Protein AF-A0A955VH39-F1 (afdb_monomer_lite)

Sequence (118 aa):
LRDELKLRPELAKVVRNERYWKGAMVYDGWKLWSSVRCPLLFVTGGLDAQVPPDHARYAAKAARLGGNHDVEVVILADLDHIFRRSYFGFMGEYANRFRPLDRRVIETVAHYLTSHAK

Radius of gyration: 18.72 Å; chains: 1; bounding box: 50×27×46 Å

Secondary structure (DSSP, 8-state):
--S-----HHHHHHHHHHHHHHHHHH--HHHHHHH--S-EEEEEETT-SSS-THHHHHHHHHHHHTT---EEEEEETTB-TTS-B-SS--GGGGG-TTSPPPHHHHHHHHHHHHHH--

pLDDT: mean 90.37, std 12.29, range [41.75, 98.62]

Foldseek 3Di:
DPDDDPDDPVVVVVVVVVVVVVCVVPDDLLVVLLQDADAEEAEAECLAPPQHLVNLVSSQVSNVNSVHPRYYYHYNNQAERQQFRHDHNDPVVVVPPVGDRDVVVVVVVVVVCVVPPD

Structure (mmCIF, N/CA/C/O backbone):
data_AF-A0A955VH39-F1
#
_entry.id   AF-A0A955VH39-F1
#
loop_
_atom_site.group_PDB
_atom_site.id
_atom_site.type_symbol
_atom_site.label_atom_id
_atom_site.label_alt_id
_atom_site.label_comp_id
_atom_site.label_asym_id
_atom_site.label_entity_id
_atom_site.label_seq_id
_atom_site.pdbx_PDB_ins_code
_atom_site.Cartn_x
_atom_site.Cartn_y
_atom_site.Cartn_z
_atom_site.occupancy
_atom_site.B_iso_or_equiv
_atom_site.auth_seq_id
_atom_site.auth_comp_id
_atom_site.auth_asym_id
_atom_site.auth_atom_id
_atom_site.pdbx_PDB_model_num
ATOM 1 N N . LEU A 1 1 ? 26.777 0.363 29.029 1.00 46.66 1 LEU A N 1
ATOM 2 C CA . LEU A 1 1 ? 26.704 0.166 27.556 1.00 46.66 1 LEU A CA 1
ATOM 3 C C . LEU A 1 1 ? 26.199 1.415 26.806 1.00 46.66 1 LEU A C 1
ATOM 5 O O . LEU A 1 1 ? 25.620 1.277 25.736 1.00 46.66 1 LEU A O 1
ATOM 9 N N . ARG A 1 2 ? 26.385 2.638 27.334 1.00 41.75 2 ARG A N 1
ATOM 10 C CA . ARG A 1 2 ? 25.995 3.882 26.638 1.00 41.75 2 ARG A CA 1
ATOM 11 C C . ARG A 1 2 ? 27.159 4.821 26.302 1.00 41.75 2 ARG A C 1
ATOM 13 O O . ARG A 1 2 ? 26.920 5.741 25.536 1.00 41.75 2 ARG A O 1
ATOM 20 N N . ASP A 1 3 ? 28.386 4.537 26.748 1.00 58.91 3 ASP A N 1
ATOM 21 C CA . ASP A 1 3 ? 29.484 5.517 26.658 1.00 58.91 3 ASP A CA 1
ATOM 22 C C . ASP A 1 3 ? 30.741 5.089 25.892 1.00 58.91 3 ASP A C 1
ATOM 24 O O . ASP A 1 3 ? 31.674 5.874 25.778 1.00 58.91 3 ASP A O 1
ATOM 28 N N . GLU A 1 4 ? 30.795 3.912 25.274 1.00 49.00 4 GLU A N 1
ATOM 29 C CA . GLU A 1 4 ? 32.014 3.494 24.573 1.00 49.00 4 GLU A CA 1
ATOM 30 C C . GLU A 1 4 ? 31.712 3.027 23.163 1.00 49.00 4 GLU A C 1
ATOM 32 O O . GLU A 1 4 ? 31.349 1.883 22.922 1.00 49.00 4 GLU A O 1
ATOM 37 N N . LEU A 1 5 ? 31.825 3.968 22.231 1.00 51.62 5 LEU A N 1
ATOM 38 C CA . LEU A 1 5 ? 32.713 3.878 21.074 1.00 51.62 5 LEU A CA 1
ATOM 39 C C . LEU A 1 5 ? 32.395 5.085 20.188 1.00 51.62 5 LEU A C 1
ATOM 41 O O . LEU A 1 5 ? 31.324 5.170 19.584 1.00 51.62 5 LEU A O 1
ATOM 45 N N . LYS A 1 6 ? 33.362 5.996 20.040 1.00 59.34 6 LYS A N 1
ATOM 46 C CA . LYS A 1 6 ? 33.440 6.863 18.856 1.00 59.34 6 LYS A CA 1
ATOM 47 C C . LYS A 1 6 ? 33.714 5.951 17.653 1.00 59.34 6 LYS A C 1
ATOM 49 O O . LYS A 1 6 ? 34.849 5.828 17.200 1.00 59.34 6 LYS A O 1
ATOM 54 N N . LEU A 1 7 ? 32.692 5.212 17.219 1.00 61.12 7 LEU A N 1
ATOM 55 C CA . LEU A 1 7 ? 32.764 4.302 16.084 1.00 61.12 7 LEU A CA 1
ATOM 56 C C . LEU A 1 7 ? 33.206 5.119 14.876 1.00 61.12 7 LEU A C 1
ATOM 58 O O . LEU A 1 7 ? 32.628 6.166 14.578 1.00 61.12 7 LEU A O 1
ATOM 62 N N . ARG A 1 8 ? 34.218 4.620 14.161 1.00 68.69 8 ARG A N 1
ATOM 63 C CA . ARG A 1 8 ? 34.523 5.120 12.818 1.00 68.69 8 ARG A CA 1
ATOM 64 C C . ARG A 1 8 ? 33.211 5.124 12.010 1.00 68.69 8 ARG A C 1
ATOM 66 O O . ARG A 1 8 ? 32.444 4.166 12.160 1.00 68.69 8 ARG A O 1
ATOM 73 N N . PRO A 1 9 ? 32.937 6.140 11.174 1.00 73.69 9 PRO A N 1
ATOM 74 C CA . PRO A 1 9 ? 31.655 6.281 10.471 1.00 73.69 9 PRO A CA 1
ATOM 75 C C . PRO A 1 9 ? 31.169 4.997 9.775 1.00 73.69 9 PRO A C 1
ATOM 77 O O . PRO A 1 9 ? 29.982 4.668 9.821 1.00 73.69 9 PRO A O 1
ATOM 80 N N . GLU A 1 10 ? 32.103 4.219 9.225 1.00 72.44 10 GLU A N 1
ATOM 81 C CA . GLU A 1 10 ? 31.844 2.930 8.574 1.00 72.44 10 GLU A CA 1
ATOM 82 C C . GLU A 1 10 ? 31.257 1.873 9.527 1.00 72.44 10 GLU A C 1
ATOM 84 O O . GLU A 1 10 ? 30.293 1.187 9.193 1.00 72.44 10 GLU A O 1
ATOM 89 N N . LEU A 1 11 ? 31.784 1.767 10.751 1.00 69.88 11 LEU A N 1
ATOM 90 C CA . LEU A 1 11 ? 31.299 0.807 11.746 1.00 69.88 11 LEU A CA 1
ATOM 91 C C . LEU A 1 11 ? 29.954 1.245 12.338 1.00 69.88 11 LEU A C 1
ATOM 93 O O . LEU A 1 11 ? 29.083 0.410 12.575 1.00 69.88 11 LEU A O 1
ATOM 97 N N . ALA A 1 12 ? 29.738 2.554 12.501 1.00 72.50 12 ALA A N 1
ATOM 98 C CA . ALA A 1 12 ? 28.437 3.088 12.903 1.00 72.50 12 ALA A CA 1
ATOM 99 C C . ALA A 1 12 ? 27.340 2.741 11.878 1.00 72.50 12 ALA A C 1
ATOM 101 O O . ALA A 1 12 ? 26.205 2.438 12.252 1.00 72.50 12 ALA A O 1
ATOM 102 N N . LYS A 1 13 ? 27.682 2.731 10.582 1.00 70.44 13 LYS A N 1
ATOM 103 C CA . LYS A 1 13 ? 26.782 2.301 9.503 1.00 70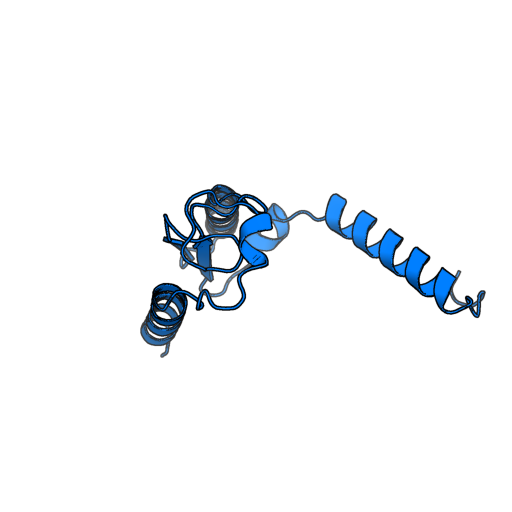.44 13 LYS A CA 1
ATOM 104 C C . LYS A 1 13 ? 26.446 0.810 9.596 1.00 70.44 13 LYS A C 1
ATOM 106 O O . LYS A 1 13 ? 25.274 0.463 9.469 1.00 70.44 13 LYS A O 1
ATOM 111 N N . VAL A 1 14 ? 27.433 -0.050 9.857 1.00 75.31 14 VAL A N 1
ATOM 112 C CA . VAL A 1 14 ? 27.224 -1.502 10.012 1.00 75.31 14 VAL A CA 1
ATOM 113 C C . VAL A 1 14 ? 26.319 -1.809 11.206 1.00 75.31 14 VAL A C 1
ATOM 115 O O . VAL A 1 14 ? 25.310 -2.489 11.038 1.00 75.31 14 VAL A O 1
ATOM 118 N N . VAL A 1 15 ? 26.608 -1.245 12.381 1.00 72.06 15 VAL A N 1
ATOM 119 C CA . VAL A 1 15 ? 25.809 -1.469 13.601 1.00 72.06 15 VAL A CA 1
ATOM 120 C C . VAL A 1 15 ? 24.376 -0.947 13.439 1.00 72.06 15 VAL A C 1
ATOM 122 O O . VAL A 1 15 ? 23.414 -1.597 13.853 1.00 72.06 15 VAL A O 1
ATOM 125 N N . ARG A 1 16 ? 24.196 0.213 12.791 1.00 73.62 16 ARG A N 1
ATOM 126 C CA . ARG A 1 16 ? 22.859 0.743 12.479 1.00 73.62 16 ARG A CA 1
ATOM 127 C C . ARG A 1 16 ? 22.083 -0.195 11.553 1.00 73.62 16 ARG A C 1
ATOM 129 O O . ARG A 1 16 ? 20.904 -0.436 11.803 1.00 73.62 16 ARG A O 1
ATOM 136 N N . ASN A 1 17 ? 22.738 -0.729 10.522 1.00 83.38 17 ASN A N 1
ATOM 137 C CA . ASN A 1 17 ? 22.125 -1.692 9.612 1.00 83.38 17 ASN A CA 1
ATOM 138 C C . ASN A 1 17 ? 21.743 -2.986 10.341 1.00 83.38 17 ASN A C 1
ATOM 140 O O . ASN A 1 17 ? 20.632 -3.470 10.164 1.00 83.38 17 ASN A O 1
ATOM 144 N N . GLU A 1 18 ? 22.614 -3.518 11.199 1.00 86.31 18 GLU A N 1
ATOM 145 C CA . GLU A 1 18 ? 22.329 -4.716 11.996 1.00 86.31 18 GLU A CA 1
ATOM 146 C C . GLU A 1 18 ? 21.090 -4.523 12.878 1.00 86.31 18 GLU A C 1
ATOM 148 O O . GLU A 1 18 ? 20.179 -5.352 12.872 1.00 86.31 18 GLU A O 1
ATOM 153 N N . ARG A 1 19 ? 21.026 -3.404 13.609 1.00 87.00 19 ARG A N 1
ATOM 154 C CA . ARG A 1 19 ? 19.885 -3.091 14.476 1.00 87.00 19 ARG A CA 1
ATOM 155 C C . ARG A 1 19 ? 18.589 -2.959 13.681 1.00 87.00 19 ARG A C 1
ATOM 157 O O . ARG A 1 19 ? 17.558 -3.452 14.132 1.00 87.00 19 ARG A O 1
ATOM 164 N N . TYR A 1 20 ? 18.646 -2.307 12.522 1.00 87.44 20 TYR A N 1
ATOM 165 C CA . TYR A 1 20 ? 17.503 -2.187 11.624 1.00 87.44 20 TYR A CA 1
ATOM 166 C C . TYR A 1 20 ? 17.003 -3.563 11.176 1.00 87.44 20 TYR A C 1
ATOM 168 O O . TYR A 1 20 ? 15.832 -3.872 11.374 1.00 87.44 20 TYR A O 1
ATOM 176 N N . TRP A 1 21 ? 17.890 -4.413 10.652 1.00 89.75 21 TRP A N 1
ATOM 177 C CA . TRP A 1 21 ? 17.511 -5.729 10.138 1.00 89.75 21 TRP A CA 1
ATOM 178 C C . TRP A 1 21 ? 16.982 -6.654 11.230 1.00 89.75 21 TRP A C 1
ATOM 180 O O . TRP A 1 21 ? 15.953 -7.297 11.032 1.00 89.75 21 TRP A O 1
ATOM 190 N N . LYS A 1 22 ? 17.625 -6.672 12.405 1.00 90.94 22 LYS A N 1
ATOM 191 C CA . LYS A 1 22 ? 17.116 -7.406 13.572 1.00 90.94 22 LYS A CA 1
ATOM 192 C C . LYS A 1 22 ? 15.715 -6.937 13.950 1.00 90.94 22 LYS A C 1
ATOM 194 O O . LYS A 1 22 ? 14.847 -7.769 14.172 1.00 90.94 22 LYS A O 1
ATOM 199 N N . GLY A 1 23 ? 15.492 -5.623 13.984 1.00 91.00 23 GLY A N 1
ATOM 200 C CA . GLY A 1 23 ? 14.183 -5.041 14.271 1.00 91.00 23 GLY A CA 1
ATOM 201 C C . GLY A 1 23 ? 13.126 -5.418 13.235 1.00 91.00 23 GLY A C 1
ATOM 202 O O . GLY A 1 23 ? 12.055 -5.873 13.614 1.00 91.00 23 GLY A O 1
ATOM 203 N N . ALA A 1 24 ? 13.435 -5.279 11.945 1.00 87.44 24 ALA A N 1
ATOM 204 C CA . ALA A 1 24 ? 12.514 -5.593 10.855 1.00 87.44 24 ALA A CA 1
ATOM 205 C C . ALA A 1 24 ? 12.099 -7.075 10.845 1.00 87.44 24 ALA A C 1
ATOM 207 O O . ALA A 1 24 ? 10.934 -7.373 10.609 1.00 87.44 24 ALA A O 1
ATOM 208 N N . MET A 1 25 ? 13.023 -7.993 11.156 1.00 88.56 25 MET A N 1
ATOM 209 C CA . MET A 1 25 ? 12.741 -9.435 11.188 1.00 88.56 25 MET A CA 1
ATOM 210 C C . MET A 1 25 ? 11.841 -9.869 12.350 1.00 88.56 25 MET A C 1
ATOM 212 O O . MET A 1 25 ? 11.128 -10.858 12.221 1.00 88.56 25 MET A O 1
ATOM 216 N N . VAL A 1 26 ? 11.872 -9.158 13.481 1.00 92.56 26 VAL A N 1
ATOM 217 C CA . VAL A 1 26 ? 11.057 -9.494 14.666 1.00 92.56 26 VAL A CA 1
ATOM 218 C C . VAL A 1 26 ? 9.824 -8.602 14.813 1.00 92.56 26 VAL A C 1
ATOM 220 O O . VAL A 1 26 ? 9.106 -8.704 15.808 1.00 92.56 26 VAL A O 1
ATOM 223 N N . TYR A 1 27 ? 9.589 -7.691 13.865 1.00 92.94 27 TYR A N 1
ATOM 224 C CA . TYR A 1 27 ? 8.491 -6.741 13.954 1.00 92.94 27 TYR A CA 1
ATOM 225 C C . TYR A 1 27 ? 7.145 -7.428 13.713 1.00 92.94 27 TYR A C 1
ATOM 227 O O . TYR A 1 27 ? 6.884 -7.970 12.640 1.00 92.94 27 TYR A O 1
ATOM 235 N N . ASP A 1 28 ? 6.261 -7.358 14.704 1.00 94.06 28 ASP A N 1
ATOM 236 C CA . ASP A 1 28 ? 4.914 -7.910 14.608 1.00 94.06 28 ASP A CA 1
ATOM 237 C C . ASP A 1 28 ? 3.959 -6.904 13.943 1.00 94.06 28 ASP A C 1
ATOM 239 O O . ASP A 1 28 ? 3.354 -6.040 14.591 1.00 94.06 28 ASP A O 1
ATOM 243 N N . GLY A 1 29 ? 3.816 -7.033 12.623 1.00 93.31 29 GLY A N 1
ATOM 244 C CA . GLY A 1 29 ? 2.872 -6.231 11.848 1.00 93.31 29 GLY A CA 1
ATOM 245 C C . GLY A 1 29 ? 1.409 -6.474 12.236 1.00 93.31 29 GLY A C 1
ATOM 246 O O . GLY A 1 29 ? 0.604 -5.547 12.173 1.00 93.31 29 GLY A O 1
ATOM 247 N N . TRP A 1 30 ? 1.048 -7.680 12.686 1.00 95.56 30 TRP A N 1
ATOM 248 C CA . TRP A 1 30 ? -0.324 -7.984 13.098 1.00 95.56 30 TRP A CA 1
ATOM 249 C C . TRP A 1 30 ? -0.718 -7.165 14.325 1.00 95.56 30 TRP A C 1
ATOM 251 O O . TRP A 1 30 ? -1.780 -6.533 14.342 1.00 95.56 30 TRP A O 1
ATOM 261 N N . LYS A 1 31 ? 0.159 -7.129 15.334 1.00 96.81 31 LYS A N 1
ATOM 262 C CA . LYS A 1 31 ? -0.041 -6.321 16.541 1.00 96.81 31 LYS A CA 1
ATOM 263 C C . LYS A 1 31 ? -0.162 -4.833 16.215 1.00 96.81 31 LYS A C 1
ATOM 265 O O . LYS A 1 31 ? -1.038 -4.173 16.773 1.00 96.81 31 LYS A O 1
ATOM 270 N N . LEU A 1 32 ? 0.672 -4.318 15.304 1.00 95.94 32 LEU A N 1
ATOM 271 C CA . LEU A 1 32 ? 0.586 -2.929 14.847 1.00 95.94 32 LEU A CA 1
ATOM 272 C C . LEU A 1 32 ? -0.797 -2.639 14.256 1.00 95.94 32 LEU A C 1
ATOM 274 O O . LEU A 1 32 ? -1.508 -1.776 14.771 1.00 95.94 32 LEU A O 1
ATOM 278 N N . TRP A 1 33 ? -1.201 -3.370 13.215 1.00 97.81 33 TRP A N 1
ATOM 279 C CA . TRP A 1 33 ? -2.454 -3.096 12.509 1.00 97.81 33 TRP A CA 1
ATOM 280 C C . TRP A 1 33 ? -3.676 -3.259 13.415 1.00 97.81 33 TRP A C 1
ATOM 282 O O . TRP A 1 33 ? -4.577 -2.426 13.371 1.00 97.81 33 TRP A O 1
ATOM 292 N N . SER A 1 34 ? -3.659 -4.242 14.321 1.00 98.19 34 SER A N 1
ATOM 293 C CA . SER A 1 34 ? -4.716 -4.451 15.323 1.00 98.19 34 SER A CA 1
ATOM 294 C C . SER A 1 34 ? -4.869 -3.289 16.317 1.00 98.19 34 SER A C 1
ATOM 296 O O . SER A 1 34 ? -5.903 -3.171 16.977 1.00 98.19 34 SER A O 1
ATOM 298 N N . SER A 1 35 ? -3.862 -2.422 16.463 1.00 98.06 35 SER A N 1
ATOM 299 C CA . SER A 1 35 ? -3.904 -1.263 17.368 1.00 98.06 35 SER A CA 1
ATOM 300 C C . SER A 1 35 ? -4.366 0.044 16.716 1.00 98.06 35 SER A C 1
ATOM 302 O O . SER A 1 35 ? -4.654 1.002 17.432 1.00 98.06 35 SER A O 1
ATOM 304 N N . VAL A 1 36 ? -4.480 0.105 15.385 1.00 98.00 36 VAL A N 1
ATOM 305 C CA . VAL A 1 36 ? -4.894 1.334 14.691 1.00 98.00 36 VAL A CA 1
ATOM 306 C C . VAL A 1 36 ? -6.390 1.591 14.900 1.00 98.00 36 VAL A C 1
ATOM 308 O O . VAL A 1 36 ? -7.190 0.655 14.921 1.00 98.00 36 VAL A O 1
ATOM 311 N N . ARG A 1 37 ? -6.776 2.859 15.093 1.00 97.00 37 ARG A N 1
ATOM 312 C CA . ARG A 1 37 ? -8.163 3.276 15.395 1.00 97.00 37 ARG A CA 1
ATOM 313 C C . ARG A 1 37 ? -8.723 4.359 14.468 1.00 97.00 37 ARG A C 1
ATOM 315 O O . ARG A 1 37 ? -9.902 4.670 14.570 1.00 97.00 37 ARG A O 1
ATOM 322 N N . CYS A 1 38 ? -7.899 4.954 13.609 1.00 96.12 38 CYS A N 1
ATOM 323 C CA . CYS A 1 38 ? -8.348 5.919 12.605 1.00 96.12 38 CYS A CA 1
ATOM 324 C C . CYS A 1 38 ? -8.768 5.209 11.305 1.00 96.12 38 CYS A C 1
ATOM 326 O O . CYS A 1 38 ? -8.356 4.064 11.101 1.00 96.12 38 CYS A O 1
ATOM 328 N N . PRO A 1 39 ? -9.532 5.876 10.420 1.00 97.69 39 PRO A N 1
ATOM 329 C CA . PRO A 1 39 ? -9.847 5.341 9.097 1.00 97.69 39 PRO A CA 1
ATOM 330 C C . PRO A 1 39 ? -8.577 4.908 8.353 1.00 97.69 39 PRO A C 1
ATOM 332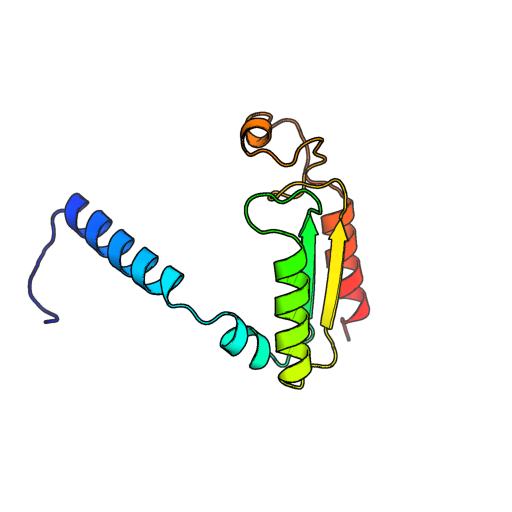 O O . PRO A 1 39 ? -7.598 5.661 8.304 1.00 97.69 39 PRO A O 1
ATOM 335 N N . LEU A 1 40 ? -8.587 3.710 7.766 1.00 97.75 40 LEU A N 1
ATOM 336 C CA . LEU A 1 40 ? -7.451 3.145 7.036 1.00 97.75 40 LEU A CA 1
ATOM 337 C C . LEU A 1 40 ? -7.770 2.837 5.574 1.00 97.75 40 LEU A C 1
ATOM 339 O O . LEU A 1 40 ? -8.666 2.055 5.275 1.00 97.75 40 LEU A O 1
ATOM 343 N N . LEU A 1 41 ? -6.909 3.322 4.680 1.00 98.38 41 LEU A N 1
ATOM 344 C CA . LEU A 1 41 ? -6.843 2.892 3.288 1.00 98.38 41 LEU A CA 1
ATOM 345 C C . LEU A 1 41 ? -5.533 2.142 3.038 1.00 98.38 41 LEU A C 1
ATOM 347 O O . LEU A 1 41 ? -4.448 2.705 3.194 1.00 98.38 41 LEU A O 1
ATOM 351 N N . PHE A 1 42 ? -5.632 0.898 2.574 1.00 98.25 42 PHE A 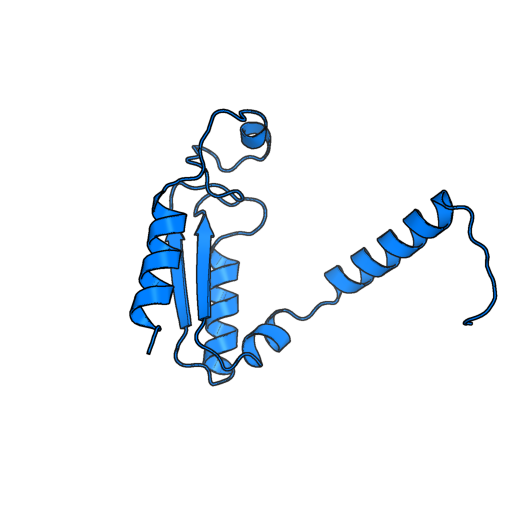N 1
ATOM 352 C CA . PHE A 1 42 ? -4.509 0.168 1.992 1.00 98.25 42 PHE A CA 1
ATOM 353 C C . PHE A 1 42 ? -4.601 0.208 0.465 1.00 98.25 42 PHE A C 1
ATOM 355 O O . PHE A 1 42 ? -5.541 -0.341 -0.102 1.00 98.25 42 PHE A O 1
ATOM 362 N N . VAL A 1 43 ? -3.608 0.800 -0.203 1.00 98.25 43 VAL A N 1
ATOM 363 C CA . VAL A 1 43 ? -3.467 0.757 -1.670 1.00 98.25 43 VAL A CA 1
ATOM 364 C C . VAL A 1 43 ? -2.213 -0.036 -2.021 1.00 98.25 43 VAL A C 1
ATOM 366 O O . VAL A 1 43 ? -1.157 0.215 -1.445 1.00 98.25 43 VAL A O 1
ATOM 369 N N . THR A 1 44 ? -2.309 -0.991 -2.945 1.00 97.94 44 THR A N 1
ATOM 370 C CA . THR A 1 44 ? -1.162 -1.798 -3.404 1.00 97.94 44 THR A CA 1
ATOM 371 C C . THR A 1 44 ? -1.289 -2.174 -4.884 1.00 97.94 44 THR A C 1
ATOM 373 O O . THR A 1 44 ? -2.392 -2.192 -5.441 1.00 97.94 44 THR A O 1
ATOM 376 N N . GLY A 1 45 ? -0.155 -2.430 -5.536 1.00 97.75 45 GLY A N 1
ATOM 377 C CA . GLY A 1 45 ? -0.109 -2.954 -6.896 1.00 97.75 45 GLY A CA 1
ATOM 378 C C . GLY A 1 45 ? -0.386 -4.456 -6.920 1.00 97.75 45 GLY A C 1
ATOM 379 O O . GLY A 1 45 ? 0.117 -5.209 -6.092 1.00 97.75 45 GLY A O 1
ATOM 380 N N . GLY A 1 46 ? -1.197 -4.915 -7.871 1.00 97.75 46 GLY A N 1
ATOM 381 C CA . GLY A 1 46 ? -1.506 -6.341 -8.015 1.00 97.75 46 GLY A CA 1
ATOM 382 C C . GLY A 1 46 ? -0.324 -7.186 -8.493 1.00 97.75 46 GLY A C 1
ATOM 383 O O . GLY A 1 46 ? -0.310 -8.388 -8.243 1.00 97.75 46 GLY A O 1
ATOM 384 N N . LEU A 1 47 ? 0.673 -6.560 -9.126 1.00 97.00 47 LEU A N 1
ATOM 385 C CA . LEU A 1 47 ? 1.920 -7.184 -9.573 1.00 97.00 47 LEU A CA 1
ATOM 386 C C . LEU A 1 47 ? 3.101 -6.836 -8.652 1.00 97.00 47 LEU A C 1
ATOM 388 O O . LEU A 1 47 ? 4.254 -6.925 -9.063 1.00 97.00 47 LEU A O 1
ATOM 392 N N . ASP A 1 48 ? 2.856 -6.410 -7.414 1.00 96.31 48 ASP A N 1
ATOM 393 C CA . ASP A 1 48 ? 3.932 -6.171 -6.453 1.00 96.31 48 ASP A CA 1
ATOM 394 C C . ASP A 1 48 ? 4.588 -7.494 -6.014 1.00 96.31 48 ASP A C 1
ATOM 396 O O . ASP A 1 48 ? 4.061 -8.240 -5.188 1.00 96.31 48 ASP A O 1
ATOM 400 N N . ALA A 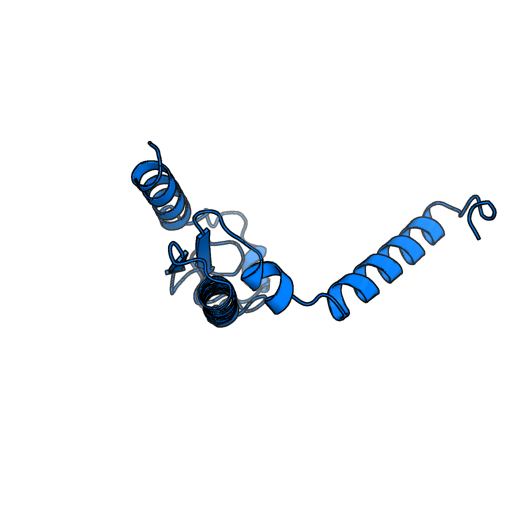1 49 ? 5.767 -7.784 -6.571 1.00 92.06 49 ALA A N 1
ATOM 401 C CA . ALA A 1 49 ? 6.553 -8.967 -6.224 1.00 92.06 49 ALA A CA 1
ATOM 402 C C . ALA A 1 49 ? 7.371 -8.810 -4.926 1.00 92.06 49 ALA A C 1
ATOM 404 O O . ALA A 1 49 ? 7.898 -9.800 -4.417 1.00 92.06 49 ALA A O 1
ATOM 405 N N . GLN A 1 50 ? 7.520 -7.591 -4.398 1.00 93.06 50 GLN A N 1
ATOM 406 C CA . GLN A 1 50 ? 8.287 -7.328 -3.174 1.00 93.06 50 GLN A CA 1
ATOM 407 C C . GLN A 1 50 ? 7.394 -7.395 -1.932 1.00 93.06 50 GLN A C 1
ATOM 409 O O . GLN A 1 50 ? 7.821 -7.889 -0.888 1.00 93.06 50 GLN A O 1
ATOM 414 N N . VAL A 1 51 ? 6.155 -6.920 -2.054 1.00 93.94 51 VAL A N 1
ATOM 415 C CA . VAL A 1 51 ? 5.121 -6.968 -1.019 1.00 93.94 51 VAL A CA 1
ATOM 416 C C . VAL A 1 51 ? 3.822 -7.467 -1.661 1.00 93.94 51 VAL A C 1
ATOM 418 O O . VAL A 1 51 ? 3.023 -6.659 -2.128 1.00 93.94 51 VAL A O 1
ATOM 421 N N . PRO A 1 52 ? 3.587 -8.793 -1.686 1.00 94.19 52 PRO A N 1
ATOM 422 C CA . PRO A 1 52 ? 2.421 -9.369 -2.346 1.00 94.19 52 PRO A CA 1
ATOM 423 C C . PRO A 1 52 ? 1.098 -8.735 -1.885 1.00 94.19 52 PRO A C 1
ATOM 425 O O . PRO A 1 52 ? 0.934 -8.466 -0.689 1.00 94.19 52 PRO A O 1
ATOM 428 N N . PRO A 1 53 ? 0.108 -8.558 -2.781 1.00 95.75 53 PRO A N 1
ATOM 429 C CA . PRO A 1 53 ? -1.125 -7.819 -2.486 1.00 95.75 53 PRO A CA 1
ATOM 430 C C . PRO A 1 53 ? -1.951 -8.419 -1.335 1.00 95.75 53 PRO A C 1
ATOM 432 O O . PRO A 1 53 ? -2.696 -7.706 -0.657 1.00 95.75 53 PRO A O 1
ATOM 435 N N . ASP A 1 54 ? -1.790 -9.712 -1.044 1.00 96.75 54 ASP A N 1
ATOM 436 C CA . ASP A 1 54 ? -2.427 -10.359 0.106 1.00 96.75 54 ASP A CA 1
ATOM 437 C C . ASP A 1 54 ? -1.967 -9.785 1.452 1.00 96.75 54 ASP A C 1
ATOM 439 O O . ASP A 1 54 ? -2.737 -9.795 2.413 1.00 96.75 54 ASP A O 1
ATOM 443 N N . HIS A 1 55 ? -0.770 -9.196 1.533 1.00 96.50 55 HIS A N 1
ATOM 444 C CA . HIS A 1 55 ? -0.308 -8.524 2.749 1.00 96.50 55 HIS A CA 1
ATOM 445 C C . HIS A 1 55 ? -1.223 -7.351 3.128 1.00 96.50 55 HIS A C 1
ATOM 447 O O . HIS A 1 55 ? -1.525 -7.176 4.309 1.00 96.50 55 HIS A O 1
ATOM 453 N N . ALA A 1 56 ? -1.741 -6.600 2.147 1.00 97.56 56 ALA A N 1
ATOM 454 C CA . ALA A 1 56 ? -2.727 -5.546 2.393 1.00 97.56 56 ALA A CA 1
ATOM 455 C C . ALA A 1 56 ? -4.045 -6.123 2.937 1.00 97.56 56 ALA A C 1
ATOM 457 O O . ALA A 1 56 ? -4.639 -5.572 3.866 1.00 97.56 56 ALA A O 1
ATOM 458 N N . ARG A 1 57 ? -4.480 -7.282 2.420 1.00 97.69 57 ARG A N 1
ATOM 459 C CA . ARG A 1 57 ? -5.675 -7.982 2.920 1.00 97.69 57 ARG A CA 1
ATOM 460 C C . ARG A 1 57 ? -5.483 -8.470 4.357 1.00 97.69 57 ARG A C 1
ATOM 462 O O . ARG A 1 57 ? -6.394 -8.324 5.172 1.00 97.69 57 ARG A O 1
ATOM 469 N N . TYR A 1 58 ? -4.310 -9.012 4.688 1.00 97.81 58 TYR A N 1
ATOM 470 C CA . TYR A 1 58 ? -3.982 -9.450 6.048 1.00 97.81 58 TYR A CA 1
ATOM 471 C C . TYR A 1 58 ? -3.882 -8.280 7.028 1.00 97.81 58 TYR A C 1
ATOM 473 O O . TYR A 1 58 ? -4.432 -8.371 8.126 1.00 97.81 58 TYR A O 1
ATOM 481 N N . ALA A 1 59 ? -3.266 -7.166 6.626 1.00 97.88 59 ALA A N 1
ATOM 482 C CA . ALA A 1 59 ? -3.212 -5.944 7.424 1.00 97.88 59 ALA A CA 1
ATOM 483 C C . ALA A 1 59 ? -4.617 -5.393 7.716 1.00 97.88 59 ALA A C 1
ATOM 485 O O . ALA A 1 59 ? -4.954 -5.116 8.868 1.00 97.88 59 ALA A O 1
ATOM 486 N N . ALA A 1 60 ? -5.482 -5.334 6.700 1.00 98.31 60 ALA A N 1
ATOM 487 C CA . ALA A 1 60 ? -6.869 -4.920 6.875 1.00 98.31 60 ALA A CA 1
ATOM 488 C C . ALA A 1 60 ? -7.662 -5.875 7.778 1.00 98.31 60 ALA A C 1
ATOM 490 O O . ALA A 1 60 ? -8.457 -5.432 8.606 1.00 98.31 60 ALA A O 1
ATOM 491 N N . LYS A 1 61 ? -7.437 -7.190 7.659 1.00 98.31 61 LYS A N 1
ATOM 492 C CA . LYS A 1 61 ? -8.036 -8.186 8.559 1.00 98.31 61 LYS A CA 1
ATOM 493 C C . LYS A 1 61 ? -7.601 -7.959 10.009 1.00 98.31 61 LYS A C 1
ATOM 495 O O . LYS A 1 61 ? -8.457 -7.978 10.890 1.00 98.31 61 LYS A O 1
ATOM 500 N N . ALA A 1 62 ? -6.313 -7.722 10.251 1.00 98.50 62 ALA A N 1
ATOM 501 C CA . ALA A 1 62 ? -5.786 -7.425 11.581 1.00 98.50 62 ALA A CA 1
ATOM 502 C C . ALA A 1 62 ? -6.416 -6.150 12.164 1.00 98.50 62 ALA A C 1
ATOM 504 O O . ALA A 1 62 ? -6.919 -6.175 13.284 1.00 98.50 62 ALA A O 1
ATOM 505 N N . ALA A 1 63 ? -6.485 -5.068 11.380 1.00 98.56 63 ALA A N 1
ATOM 506 C CA . ALA A 1 63 ? -7.135 -3.824 11.796 1.00 98.56 63 ALA A CA 1
ATOM 507 C C . ALA A 1 63 ? -8.609 -4.032 12.184 1.00 98.56 63 ALA A C 1
ATOM 509 O O . ALA A 1 63 ? -9.032 -3.595 13.257 1.00 98.56 63 ALA A O 1
ATOM 510 N N . ARG A 1 64 ? -9.370 -4.776 11.369 1.00 98.44 64 ARG A N 1
ATOM 511 C CA . ARG A 1 64 ? -10.779 -5.097 11.650 1.00 98.44 64 ARG A CA 1
ATOM 512 C C . ARG A 1 64 ? -10.963 -5.932 12.910 1.00 98.44 64 ARG A C 1
ATOM 514 O O . ARG A 1 64 ? -11.820 -5.612 13.727 1.00 98.44 64 ARG A O 1
ATOM 521 N N . LEU A 1 65 ? -10.142 -6.963 13.109 1.00 98.19 65 LEU A N 1
ATOM 522 C CA . LEU A 1 65 ? -10.170 -7.768 14.337 1.00 98.19 65 LEU A CA 1
ATOM 523 C C . LEU A 1 65 ? -9.733 -6.968 15.571 1.00 98.19 65 LEU A C 1
ATOM 525 O O . LEU A 1 65 ? -10.177 -7.255 16.678 1.00 98.19 65 LEU A O 1
ATOM 529 N N . GLY A 1 66 ? -8.910 -5.938 15.376 1.00 97.94 66 GLY A N 1
ATOM 530 C CA . GLY A 1 66 ? -8.541 -4.958 16.391 1.00 97.94 66 GLY A CA 1
ATOM 531 C C . GLY A 1 66 ? -9.641 -3.954 16.757 1.00 97.94 66 GLY A C 1
ATOM 532 O O . GLY A 1 66 ? -9.416 -3.126 17.641 1.00 97.94 66 GLY A O 1
ATOM 533 N N . GLY A 1 67 ? -10.805 -4.011 16.100 1.00 98.25 67 GLY A N 1
ATOM 534 C CA . GLY A 1 67 ? -11.953 -3.133 16.343 1.00 98.25 67 GLY A CA 1
ATOM 535 C C . GLY A 1 67 ? -12.039 -1.910 15.427 1.00 98.25 67 GLY A C 1
ATOM 536 O O . GLY A 1 67 ? -12.863 -1.033 15.673 1.00 98.25 67 GLY A O 1
ATOM 537 N N . ASN A 1 68 ? -11.207 -1.814 14.384 1.00 98.19 68 ASN A N 1
ATOM 538 C CA . ASN A 1 68 ? -11.335 -0.759 13.381 1.00 98.19 68 ASN A CA 1
ATOM 539 C C . ASN A 1 68 ? -12.269 -1.198 12.245 1.00 98.19 68 ASN A C 1
ATOM 541 O O . ASN A 1 68 ? -11.906 -2.038 11.423 1.00 98.19 68 ASN A O 1
ATOM 545 N N . HIS A 1 69 ? -13.472 -0.634 12.192 1.00 95.88 69 HIS A N 1
ATOM 546 C CA . HIS A 1 69 ? -14.460 -0.969 11.162 1.00 95.88 69 HIS A CA 1
ATOM 547 C C . HIS A 1 69 ? -14.358 -0.093 9.906 1.00 95.88 69 HIS A C 1
ATOM 549 O O . HIS A 1 69 ? -14.964 -0.435 8.893 1.00 95.88 69 HIS A O 1
ATOM 555 N N . ASP A 1 70 ? -13.564 0.978 9.954 1.00 97.50 70 ASP A N 1
ATOM 556 C CA . ASP A 1 70 ? -13.342 1.899 8.842 1.00 97.50 70 ASP A CA 1
ATOM 557 C C . ASP A 1 70 ? -12.009 1.573 8.151 1.00 97.50 70 ASP A C 1
ATOM 559 O O . ASP A 1 70 ? -10.952 2.145 8.433 1.00 97.50 70 ASP A O 1
ATOM 5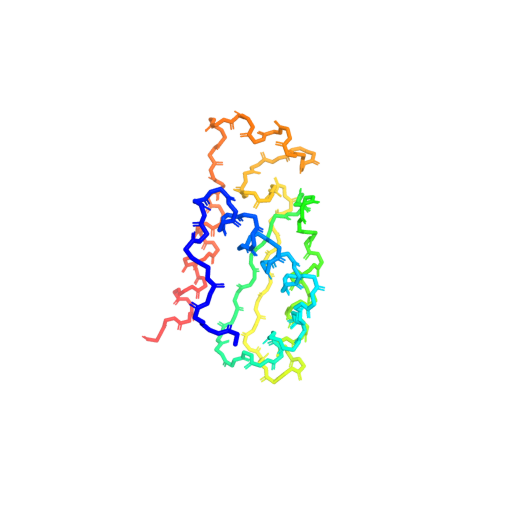63 N N . VAL A 1 71 ? -12.045 0.515 7.336 1.00 98.31 71 VAL A N 1
ATOM 564 C CA . VAL A 1 71 ? -10.863 -0.044 6.673 1.00 98.31 71 VAL A CA 1
ATOM 565 C C . VAL A 1 71 ? -11.197 -0.430 5.237 1.00 98.31 71 VAL A C 1
ATOM 567 O O . VAL A 1 71 ? -12.006 -1.338 5.009 1.00 98.31 71 VAL A O 1
ATOM 570 N N . GLU A 1 72 ? -10.497 0.166 4.278 1.00 98.31 72 GLU A N 1
ATOM 571 C CA . GLU A 1 72 ? -10.607 -0.092 2.842 1.00 98.31 72 GLU A CA 1
ATOM 572 C C . GLU A 1 72 ? -9.318 -0.718 2.279 1.00 98.31 72 GLU A C 1
ATOM 574 O O . GLU A 1 72 ? -8.205 -0.434 2.730 1.00 98.31 72 GLU A O 1
ATOM 579 N N . VAL A 1 73 ? -9.465 -1.605 1.288 1.00 98.62 73 VAL A N 1
ATOM 580 C CA . VAL A 1 73 ? -8.345 -2.213 0.554 1.00 98.62 73 VAL A CA 1
ATOM 581 C C . VAL A 1 73 ? -8.583 -2.056 -0.938 1.00 98.62 73 VAL A C 1
ATOM 583 O O . VAL A 1 73 ? -9.561 -2.585 -1.464 1.00 98.62 73 VAL A O 1
ATOM 586 N N . VAL A 1 74 ? -7.642 -1.411 -1.622 1.00 98.62 74 VAL A N 1
ATOM 587 C CA . VAL A 1 74 ? -7.650 -1.210 -3.070 1.00 98.62 74 VAL A CA 1
ATOM 588 C C . VAL A 1 74 ? -6.412 -1.861 -3.677 1.00 98.62 74 VAL A C 1
ATOM 590 O O . VAL A 1 74 ? -5.276 -1.496 -3.375 1.00 98.62 74 VAL A O 1
ATOM 593 N N . ILE A 1 75 ? -6.640 -2.841 -4.551 1.00 98.56 75 ILE A N 1
ATOM 594 C CA . ILE A 1 75 ? -5.582 -3.519 -5.306 1.00 98.56 75 ILE A CA 1
ATOM 595 C C . ILE A 1 75 ? -5.692 -3.091 -6.764 1.00 98.56 75 ILE A C 1
ATOM 597 O O . ILE A 1 75 ? -6.690 -3.368 -7.431 1.00 98.56 75 ILE A O 1
ATOM 601 N N . LEU A 1 76 ? -4.655 -2.429 -7.266 1.00 98.44 76 LEU A N 1
ATOM 602 C CA . LEU A 1 76 ? -4.575 -1.969 -8.648 1.00 98.44 76 LEU A CA 1
ATOM 603 C C . LEU A 1 76 ? -3.853 -3.036 -9.470 1.00 98.44 76 LEU A C 1
ATOM 605 O O . LEU A 1 76 ? -2.625 -3.088 -9.499 1.00 98.44 76 LEU A O 1
ATOM 609 N N . ALA A 1 77 ? -4.649 -3.926 -10.072 1.00 97.56 77 ALA A N 1
ATOM 610 C CA . ALA A 1 77 ? -4.235 -5.246 -10.555 1.00 97.56 77 ALA A CA 1
ATOM 611 C C . ALA A 1 77 ? -2.979 -5.273 -11.445 1.00 97.56 77 ALA A C 1
ATOM 613 O O . ALA A 1 77 ? -2.215 -6.224 -11.371 1.00 97.56 77 ALA A O 1
ATOM 614 N N . ASP A 1 78 ? -2.760 -4.244 -12.258 1.00 97.44 78 ASP A N 1
ATOM 615 C CA . ASP A 1 78 ? -1.702 -4.160 -13.270 1.00 97.44 78 ASP A CA 1
ATOM 616 C C . ASP A 1 78 ? -0.553 -3.207 -12.889 1.00 97.44 78 ASP A C 1
ATOM 618 O O . ASP A 1 78 ? 0.196 -2.749 -13.756 1.00 97.44 78 ASP A O 1
ATOM 622 N N . LEU A 1 79 ? -0.421 -2.868 -11.602 1.00 97.38 79 LEU A N 1
ATOM 623 C CA . LEU A 1 79 ? 0.664 -2.031 -11.086 1.00 97.38 79 LEU A CA 1
ATOM 624 C C . LEU A 1 79 ? 1.705 -2.844 -10.316 1.00 97.38 79 LEU A C 1
ATOM 626 O O . LEU A 1 79 ? 1.360 -3.791 -9.612 1.00 97.38 79 LEU A O 1
ATOM 630 N N . ASP A 1 80 ? 2.967 -2.432 -10.427 1.00 96.31 80 ASP A N 1
ATOM 631 C CA . ASP A 1 80 ? 4.081 -2.954 -9.629 1.00 96.31 80 ASP A CA 1
ATOM 632 C C . ASP A 1 80 ? 4.175 -2.311 -8.231 1.00 96.31 80 ASP A C 1
ATOM 634 O O . ASP A 1 80 ? 3.343 -1.491 -7.832 1.00 96.31 80 ASP A O 1
ATOM 638 N N . HIS A 1 81 ? 5.239 -2.666 -7.504 1.00 96.31 81 HIS A N 1
ATOM 639 C CA . HIS A 1 81 ? 5.567 -2.160 -6.168 1.00 96.31 81 HIS A CA 1
ATOM 640 C C . HIS A 1 81 ? 5.611 -0.632 -6.061 1.00 96.31 81 HIS A C 1
ATOM 642 O O . HIS A 1 81 ? 5.269 -0.059 -5.030 1.00 96.31 81 HIS A O 1
ATOM 648 N N . ILE A 1 82 ? 6.048 0.046 -7.126 1.00 94.94 82 ILE A N 1
ATOM 649 C CA . ILE A 1 82 ? 6.184 1.507 -7.163 1.00 94.94 82 ILE A CA 1
ATOM 650 C C . ILE A 1 82 ? 5.029 2.164 -7.923 1.00 94.94 82 ILE A C 1
ATOM 652 O O . ILE A 1 82 ? 5.142 3.319 -8.347 1.00 94.94 82 ILE A O 1
ATOM 656 N N . PHE A 1 83 ? 3.918 1.436 -8.070 1.00 97.12 83 PHE A N 1
ATOM 657 C CA . PHE A 1 83 ? 2.658 1.901 -8.629 1.00 97.12 83 PHE A CA 1
ATOM 658 C C . PHE A 1 83 ? 2.710 2.336 -10.097 1.00 97.12 83 PHE A C 1
ATOM 660 O O . PHE A 1 83 ? 2.011 3.258 -10.533 1.00 97.12 83 PHE A O 1
ATOM 667 N N . ARG A 1 84 ? 3.533 1.666 -10.896 1.00 96.12 84 ARG A N 1
ATOM 668 C CA . ARG A 1 84 ? 3.612 1.894 -12.339 1.00 96.12 84 ARG A CA 1
ATOM 669 C C . ARG A 1 84 ? 3.015 0.705 -13.078 1.00 96.12 84 ARG A C 1
ATOM 671 O O . ARG A 1 84 ? 3.210 -0.434 -12.667 1.00 96.12 84 ARG A O 1
ATOM 678 N N . ARG A 1 85 ? 2.379 0.956 -14.226 1.00 95.81 85 ARG A N 1
ATOM 679 C CA . ARG A 1 85 ? 1.864 -0.086 -15.142 1.00 95.81 85 ARG A CA 1
ATOM 680 C C . ARG A 1 85 ? 2.941 -1.109 -15.467 1.00 95.81 85 ARG A C 1
ATOM 682 O O . ARG A 1 85 ? 3.941 -0.718 -16.061 1.00 95.81 85 ARG A O 1
ATOM 689 N N . SER A 1 86 ? 2.740 -2.363 -15.094 1.00 94.38 86 SER A N 1
ATOM 690 C CA . SER A 1 86 ? 3.721 -3.438 -15.228 1.00 94.38 86 SER A CA 1
ATOM 691 C C . SER A 1 86 ? 3.114 -4.630 -15.960 1.00 94.38 86 SER A C 1
ATOM 693 O O . SER A 1 86 ? 1.901 -4.823 -15.934 1.00 94.38 86 SER A O 1
ATOM 695 N N . TYR A 1 87 ? 3.958 -5.421 -16.621 1.00 90.50 87 TYR A N 1
ATOM 696 C CA . TYR A 1 87 ? 3.535 -6.683 -17.230 1.00 90.50 87 TYR A CA 1
ATOM 697 C C . TYR A 1 87 ? 3.879 -7.881 -16.348 1.00 90.50 87 TYR A C 1
ATOM 699 O O . TYR A 1 87 ? 3.129 -8.853 -16.322 1.00 90.50 87 TYR A O 1
ATOM 707 N N . PHE A 1 88 ? 4.995 -7.808 -15.615 1.00 90.06 88 PHE A N 1
ATOM 708 C CA . PHE A 1 88 ? 5.530 -8.952 -14.870 1.00 90.06 88 PHE A CA 1
ATOM 709 C C . PHE A 1 88 ? 5.770 -8.697 -13.377 1.00 90.06 88 PHE A C 1
ATOM 711 O O . PHE A 1 88 ? 6.042 -9.637 -12.638 1.00 90.06 88 PHE A O 1
ATOM 718 N N . GLY A 1 89 ? 5.720 -7.444 -12.923 1.00 89.81 89 GLY A N 1
ATOM 719 C CA . GLY A 1 89 ? 5.982 -7.079 -11.528 1.00 89.81 89 GLY A CA 1
ATOM 720 C C . GLY A 1 89 ? 7.456 -7.097 -11.115 1.00 89.81 89 GLY A C 1
ATOM 721 O O . GLY A 1 89 ? 7.778 -6.965 -9.935 1.00 89.81 89 GLY A O 1
ATOM 722 N N . PHE A 1 90 ? 8.378 -7.294 -12.060 1.00 87.62 90 PHE A N 1
ATOM 723 C CA . PHE A 1 90 ? 9.794 -7.481 -11.752 1.00 87.62 90 PHE A CA 1
ATOM 724 C C . PHE A 1 90 ? 10.518 -6.165 -11.463 1.00 87.62 90 PHE A C 1
ATOM 726 O O . PHE A 1 90 ? 10.381 -5.184 -12.192 1.00 87.62 90 PHE A O 1
ATOM 733 N N . MET A 1 91 ? 11.432 -6.198 -10.485 1.00 87.06 91 MET A N 1
ATOM 734 C CA . MET A 1 91 ? 12.293 -5.053 -10.150 1.00 87.06 91 MET A CA 1
ATOM 735 C C . MET A 1 91 ? 13.122 -4.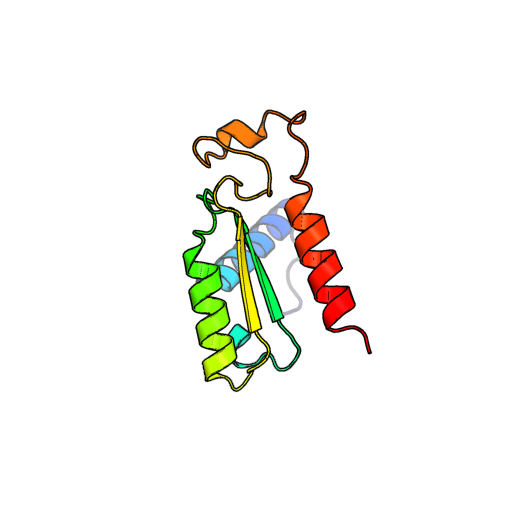541 -11.337 1.00 87.06 91 MET A C 1
ATOM 737 O O . MET A 1 91 ? 13.468 -3.363 -11.388 1.00 87.06 91 MET A O 1
ATOM 741 N N . GLY A 1 92 ? 13.438 -5.406 -12.309 1.00 87.50 92 GLY A N 1
ATOM 742 C CA . GLY A 1 92 ? 14.160 -5.012 -13.521 1.00 87.50 92 GLY A CA 1
ATOM 743 C C . GLY A 1 92 ? 13.433 -3.932 -14.327 1.00 87.50 92 GLY A C 1
ATOM 744 O O . GLY A 1 92 ? 14.074 -3.102 -14.970 1.00 87.50 92 GLY A O 1
ATOM 745 N N . GLU A 1 93 ? 12.103 -3.870 -14.240 1.00 87.88 93 GLU A N 1
ATOM 746 C CA . GLU A 1 93 ? 11.340 -2.855 -14.954 1.00 87.88 93 GLU A CA 1
ATOM 747 C C . GLU A 1 93 ? 11.455 -1.448 -14.328 1.00 87.88 93 GLU A C 1
ATOM 749 O O . GLU A 1 93 ? 11.134 -0.455 -14.988 1.00 87.88 93 GLU A O 1
ATOM 754 N N . TYR A 1 94 ? 11.974 -1.327 -13.096 1.00 87.56 94 TYR A N 1
ATOM 755 C CA . TYR A 1 94 ? 12.170 -0.036 -12.418 1.00 87.56 94 TYR A CA 1
ATOM 756 C C . TYR A 1 94 ? 13.212 0.842 -13.115 1.00 87.56 94 TYR A C 1
ATOM 758 O O . TYR A 1 94 ? 13.178 2.070 -12.987 1.00 87.56 94 TYR A O 1
ATOM 766 N N . ALA A 1 95 ? 14.137 0.225 -13.860 1.00 87.75 95 ALA A N 1
ATOM 767 C CA . ALA A 1 95 ? 15.180 0.927 -14.601 1.00 87.75 95 ALA A CA 1
ATOM 768 C C . ALA A 1 95 ? 14.597 1.907 -15.634 1.00 87.75 95 ALA A C 1
ATOM 770 O O . ALA A 1 95 ? 15.207 2.941 -15.920 1.00 87.75 95 ALA A O 1
ATOM 771 N N . ASN A 1 96 ? 13.393 1.631 -16.147 1.00 86.88 96 ASN A N 1
ATOM 772 C CA . ASN A 1 96 ? 12.690 2.551 -17.026 1.00 86.88 96 ASN A CA 1
ATOM 773 C C . ASN A 1 96 ? 12.046 3.696 -16.223 1.00 86.88 96 ASN A C 1
ATOM 775 O O . ASN A 1 96 ? 10.921 3.600 -15.728 1.00 86.88 96 ASN A O 1
ATOM 779 N N . ARG A 1 97 ? 12.762 4.820 -16.136 1.00 82.50 97 ARG A N 1
ATOM 780 C CA . ARG A 1 97 ? 12.320 6.035 -15.430 1.00 82.50 97 ARG A CA 1
ATOM 781 C C . ARG A 1 97 ? 11.220 6.818 -16.152 1.00 82.50 97 ARG A C 1
ATOM 783 O O . ARG A 1 97 ? 10.639 7.706 -15.541 1.00 82.50 97 ARG A O 1
ATOM 790 N N . PHE A 1 98 ? 10.932 6.499 -17.414 1.00 89.25 98 PHE A N 1
ATOM 791 C CA . PHE A 1 98 ? 9.903 7.182 -18.204 1.00 89.25 98 PHE A CA 1
ATOM 792 C C . PHE A 1 98 ? 8.496 6.629 -17.966 1.00 89.25 98 PHE A C 1
ATOM 794 O O . PHE A 1 98 ? 7.525 7.239 -18.404 1.00 89.25 98 PHE A O 1
ATOM 801 N N . ARG A 1 99 ? 8.360 5.497 -17.263 1.00 91.75 99 ARG A N 1
ATOM 802 C CA . ARG A 1 99 ? 7.054 5.004 -16.817 1.00 91.75 99 ARG A CA 1
ATOM 803 C C . ARG A 1 99 ? 6.518 5.928 -15.717 1.00 91.75 99 ARG A C 1
ATOM 805 O O . ARG A 1 99 ? 7.130 5.987 -14.646 1.00 91.75 99 ARG A O 1
ATOM 812 N N . PRO A 1 100 ? 5.404 6.640 -15.946 1.00 94.38 100 PRO A N 1
ATOM 813 C CA . PRO A 1 100 ? 4.830 7.497 -14.923 1.00 94.38 100 PRO A CA 1
ATOM 814 C C . PRO A 1 100 ? 4.205 6.653 -13.809 1.00 94.38 100 PRO A C 1
ATOM 816 O O . PRO A 1 100 ? 3.829 5.496 -14.023 1.00 94.38 100 PRO A O 1
ATOM 819 N N . LEU A 1 101 ? 4.060 7.259 -12.630 1.00 95.19 101 LEU A N 1
ATOM 820 C CA . LEU A 1 101 ? 3.117 6.787 -11.617 1.00 95.19 101 LEU A CA 1
ATOM 821 C C . LEU A 1 101 ? 1.721 6.691 -12.247 1.00 95.19 101 LEU A C 1
ATOM 823 O O . LEU A 1 101 ? 1.301 7.613 -12.952 1.00 95.19 101 LEU A O 1
ATOM 827 N N . ASP A 1 102 ? 0.997 5.603 -11.998 1.00 97.88 102 ASP A N 1
ATOM 828 C CA . ASP A 1 102 ? -0.361 5.477 -12.515 1.00 97.88 102 ASP A CA 1
ATOM 829 C C . ASP A 1 102 ? -1.317 6.416 -11.763 1.00 97.88 102 ASP A C 1
ATOM 831 O O . ASP A 1 102 ? -1.394 6.417 -10.530 1.00 97.88 102 ASP A O 1
ATOM 835 N N . ARG A 1 103 ? -2.065 7.222 -12.523 1.00 98.06 103 ARG A N 1
ATOM 836 C CA . ARG A 1 103 ? -2.987 8.237 -11.997 1.00 98.06 103 ARG A CA 1
ATOM 837 C C . ARG A 1 103 ? -4.025 7.651 -11.035 1.00 98.06 103 ARG A C 1
ATOM 839 O O . ARG A 1 103 ? -4.398 8.337 -10.082 1.00 98.06 103 ARG A O 1
ATOM 846 N N . ARG A 1 104 ? -4.423 6.385 -11.222 1.00 98.50 104 ARG A N 1
ATOM 847 C CA . ARG A 1 104 ? -5.406 5.702 -10.366 1.00 98.50 104 ARG A CA 1
ATOM 848 C C . ARG A 1 104 ? -4.990 5.680 -8.898 1.00 98.50 104 ARG A C 1
ATOM 850 O O . ARG A 1 104 ? -5.860 5.689 -8.035 1.00 98.50 104 ARG A O 1
ATOM 857 N N . VAL A 1 105 ? -3.689 5.694 -8.590 1.00 98.12 105 VAL A N 1
ATOM 858 C CA . VAL A 1 105 ? -3.216 5.774 -7.197 1.00 98.12 105 VAL A CA 1
ATOM 859 C C . VAL A 1 105 ? -3.594 7.099 -6.563 1.00 98.12 105 VAL A C 1
ATOM 861 O O . VAL A 1 105 ? -4.179 7.122 -5.484 1.00 98.12 105 VAL A O 1
ATOM 864 N N . ILE A 1 106 ? -3.288 8.200 -7.249 1.00 98.25 106 ILE A N 1
ATOM 865 C CA . ILE A 1 106 ? -3.587 9.544 -6.754 1.00 98.25 106 ILE A CA 1
ATOM 866 C C . ILE A 1 106 ? -5.096 9.738 -6.644 1.00 98.25 106 ILE A C 1
ATOM 868 O O . ILE A 1 106 ? -5.563 10.264 -5.643 1.00 98.25 106 ILE A O 1
ATOM 872 N N . GLU A 1 107 ? -5.859 9.265 -7.629 1.00 98.38 107 GLU A N 1
ATOM 873 C CA . GLU A 1 107 ? -7.323 9.325 -7.605 1.00 98.38 107 GLU A CA 1
ATOM 874 C C . GLU A 1 107 ? -7.915 8.524 -6.446 1.00 98.38 107 GLU A C 1
ATOM 876 O O . GLU A 1 107 ? -8.794 9.030 -5.758 1.00 98.38 107 GLU A O 1
ATOM 881 N N . THR A 1 108 ? -7.398 7.321 -6.178 1.00 98.44 108 THR A N 1
ATOM 882 C CA . THR A 1 108 ? -7.840 6.483 -5.052 1.00 98.44 108 THR A CA 1
ATOM 883 C C . THR A 1 108 ? -7.595 7.187 -3.719 1.00 98.44 108 THR A C 1
ATOM 885 O O . THR A 1 108 ? -8.503 7.294 -2.898 1.00 98.44 108 THR A O 1
ATOM 888 N N . VAL A 1 109 ? -6.382 7.710 -3.512 1.00 98.06 109 VAL A N 1
ATOM 889 C CA . VAL A 1 109 ? -6.026 8.411 -2.270 1.00 98.06 109 VAL A CA 1
ATOM 890 C C . VAL A 1 109 ? -6.830 9.702 -2.121 1.00 98.06 109 VAL A C 1
ATOM 892 O O . VAL A 1 109 ? -7.368 9.962 -1.049 1.00 98.06 109 VAL A O 1
ATOM 895 N N . ALA A 1 110 ? -6.945 10.502 -3.183 1.00 98.06 110 ALA A N 1
ATOM 896 C CA . ALA A 1 110 ? -7.697 11.752 -3.156 1.00 98.06 110 ALA A CA 1
ATOM 897 C C . ALA A 1 110 ? -9.180 11.504 -2.864 1.00 98.06 110 ALA A C 1
ATOM 899 O O . ALA A 1 110 ? -9.734 12.152 -1.979 1.00 98.06 110 ALA A O 1
ATOM 900 N N . HIS A 1 111 ? -9.793 10.536 -3.550 1.00 97.62 111 HIS A N 1
ATOM 901 C CA . HIS A 1 111 ? -11.183 10.157 -3.324 1.00 97.62 111 HIS A CA 1
ATOM 902 C C . HIS A 1 111 ? -11.409 9.743 -1.870 1.00 97.62 111 HIS A C 1
ATOM 904 O O . HIS A 1 111 ? -12.277 10.313 -1.210 1.00 97.62 111 HIS A O 1
ATOM 910 N N . TYR A 1 112 ? -10.574 8.843 -1.348 1.00 97.81 112 TYR A N 1
ATOM 911 C CA . TYR A 1 112 ? -10.662 8.395 0.037 1.00 97.81 112 TYR A CA 1
ATOM 912 C C . TYR A 1 112 ? -10.531 9.551 1.034 1.00 97.81 112 TYR A C 1
ATOM 914 O O . TYR A 1 112 ? -11.319 9.661 1.969 1.00 97.81 112 TYR A O 1
ATOM 922 N N . LEU A 1 113 ? -9.572 10.458 0.831 1.00 96.75 113 LEU A N 1
ATOM 923 C CA . LEU A 1 113 ? -9.427 11.626 1.698 1.00 96.75 113 LEU A CA 1
ATOM 924 C C . LEU A 1 113 ? -10.668 12.521 1.646 1.00 96.75 113 LEU A C 1
ATOM 926 O O . LEU A 1 113 ? -11.138 12.954 2.691 1.00 96.75 113 LEU A O 1
ATOM 930 N N . THR A 1 114 ? -11.227 12.773 0.461 1.00 96.75 114 THR A N 1
ATOM 931 C CA . THR A 1 114 ? -12.430 13.609 0.322 1.00 96.75 114 THR A CA 1
ATOM 932 C C . THR A 1 114 ? -13.689 12.956 0.884 1.00 96.75 114 THR A C 1
ATOM 934 O O . THR A 1 114 ? -14.535 13.667 1.413 1.00 96.75 114 THR A O 1
ATOM 937 N N . SER A 1 115 ? -13.816 11.627 0.829 1.00 95.19 115 SER A N 1
ATOM 938 C CA . SER A 1 115 ? -14.972 10.917 1.390 1.00 95.19 115 SER A CA 1
ATOM 939 C C . SER A 1 115 ? -14.929 10.811 2.919 1.00 95.19 115 SER A C 1
ATOM 941 O O . SER A 1 115 ? -15.960 10.560 3.535 1.00 95.19 115 SER A O 1
ATOM 943 N N . HIS A 1 116 ? -13.753 11.004 3.527 1.00 93.81 116 HIS A N 1
ATOM 944 C CA . HIS A 1 116 ? -13.543 10.974 4.981 1.00 93.81 116 HIS A CA 1
ATOM 945 C C . HIS A 1 116 ? -13.221 12.356 5.573 1.00 93.81 116 HIS A C 1
ATOM 947 O O . HIS A 1 116 ? -13.067 12.488 6.791 1.00 93.81 116 HIS A O 1
ATOM 953 N N . ALA A 1 117 ? -13.125 13.388 4.731 1.00 83.12 117 ALA A N 1
ATOM 954 C CA . ALA A 1 117 ? -13.061 14.773 5.163 1.00 83.12 117 ALA A CA 1
ATOM 955 C C . ALA A 1 117 ? -14.428 15.172 5.734 1.00 83.12 117 ALA A C 1
ATOM 957 O O . ALA A 1 117 ? -15.457 15.012 5.079 1.00 83.12 117 ALA A O 1
ATOM 958 N N . LYS A 1 118 ? -14.426 15.658 6.975 1.00 65.06 118 LYS A N 1
ATOM 959 C CA . LYS A 1 118 ? -15.584 16.298 7.603 1.00 65.06 118 LYS A CA 1
ATOM 960 C C . LYS A 1 118 ? -15.523 17.799 7.388 1.00 65.06 118 LYS A C 1
ATOM 962 O O . LYS A 1 118 ? -14.396 18.337 7.483 1.00 65.06 118 LYS A O 1
#